Protein AF-A0A7S0HAT9-F1 (afdb_monomer_lite)

Organism: NCBI:txid3032

Foldseek 3Di:
DDDDDDDDPPADDDDDDDDDDDPDPPCPDPVNVVVVVVVVVVVVLQDWDKDKFKDLDLVPGDDDQQKRADDFQDHRDIKMWMWIRGNQEIEIEIDRGFKIFGPHPPRHQWYHYPNRTDGDDPFFGMKGWDDDPDPPDDGDIDTAGPPDPPPDDDPVSPPDD

Radius of gyration: 23.82 Å; chains: 1; bounding box: 47×29×78 Å

Structure (mmCIF, N/CA/C/O backbone):
data_AF-A0A7S0HAT9-F1
#
_entry.id   AF-A0A7S0HAT9-F1
#
loop_
_atom_site.group_PDB
_atom_site.id
_atom_site.type_symbol
_atom_site.label_atom_id
_atom_site.label_alt_id
_atom_site.label_comp_id
_atom_site.label_asym_id
_atom_site.label_entity_id
_atom_site.label_seq_id
_atom_site.pdbx_PDB_ins_code
_atom_site.Cartn_x
_atom_site.Cartn_y
_atom_site.Cartn_z
_atom_site.occupancy
_atom_site.B_iso_or_equiv
_atom_site.auth_seq_id
_atom_site.auth_comp_id
_atom_site.auth_asym_id
_atom_site.auth_atom_id
_atom_site.pdbx_PDB_model_num
ATOM 1 N N . SER A 1 1 ? -23.797 7.104 16.591 1.00 44.69 1 SER A N 1
ATOM 2 C CA . SER A 1 1 ? -24.256 6.544 17.879 1.00 44.69 1 SER A CA 1
ATOM 3 C C . SER A 1 1 ? -23.573 7.290 19.005 1.00 44.69 1 SER A C 1
ATOM 5 O O . SER A 1 1 ? -22.348 7.263 19.057 1.00 44.69 1 SER A O 1
ATOM 7 N N . PHE A 1 2 ? -24.338 7.996 19.837 1.00 40.94 2 PHE A N 1
ATOM 8 C CA . PHE A 1 2 ? -23.827 8.742 20.989 1.00 40.94 2 PHE A CA 1
ATOM 9 C C . PHE A 1 2 ? -23.585 7.786 22.164 1.00 40.94 2 PHE A C 1
ATOM 11 O O . PHE A 1 2 ? -24.411 6.909 22.416 1.00 40.94 2 PHE A O 1
ATOM 18 N N . CYS A 1 3 ? -22.453 7.924 22.859 1.00 50.03 3 CYS A N 1
ATOM 19 C CA . CYS A 1 3 ? -22.209 7.208 24.110 1.00 50.03 3 CYS A CA 1
ATOM 20 C C . CYS A 1 3 ? -23.101 7.819 25.194 1.00 50.03 3 CYS A C 1
ATOM 22 O O . CYS A 1 3 ? -23.032 9.022 25.435 1.00 50.03 3 CYS A O 1
ATOM 24 N N . LYS A 1 4 ? -23.948 7.004 25.827 1.00 52.31 4 LYS A N 1
ATOM 25 C CA . LYS A 1 4 ? -24.802 7.428 26.938 1.00 52.31 4 LYS A CA 1
ATOM 26 C C . LYS A 1 4 ? -24.396 6.641 28.177 1.00 52.31 4 LYS A C 1
ATOM 28 O O . LYS A 1 4 ? -24.286 5.420 28.107 1.00 52.31 4 LYS A O 1
ATOM 33 N N . LEU A 1 5 ? -24.159 7.346 29.280 1.00 56.09 5 LEU A N 1
ATOM 34 C CA . LEU A 1 5 ? -23.902 6.724 30.574 1.00 56.09 5 LEU A CA 1
ATOM 35 C C . LEU A 1 5 ? -25.165 5.956 30.996 1.00 56.09 5 LEU A C 1
ATOM 37 O O . LEU A 1 5 ? -26.254 6.537 31.019 1.00 56.09 5 LEU A O 1
ATOM 41 N N . ARG A 1 6 ? -25.031 4.659 31.282 1.00 60.47 6 ARG A N 1
ATOM 42 C CA . ARG A 1 6 ? -26.112 3.815 31.800 1.00 60.47 6 ARG A CA 1
ATOM 43 C C . ARG A 1 6 ? -25.584 3.024 32.989 1.00 60.47 6 ARG A C 1
ATOM 45 O O . ARG A 1 6 ? -24.578 2.336 32.865 1.00 60.47 6 ARG A O 1
ATOM 52 N N . GLU A 1 7 ? -26.269 3.146 34.114 1.00 64.94 7 GLU A N 1
ATOM 53 C CA . GLU A 1 7 ? -26.046 2.329 35.304 1.00 64.94 7 GLU A CA 1
ATOM 54 C C . GLU A 1 7 ? -26.519 0.890 35.046 1.00 64.94 7 GLU A C 1
ATOM 56 O O . GLU A 1 7 ? -27.537 0.693 34.376 1.00 64.94 7 GLU A O 1
ATOM 61 N N . ILE A 1 8 ? -25.778 -0.110 35.533 1.00 65.69 8 ILE A N 1
ATOM 62 C CA . ILE A 1 8 ? -26.144 -1.527 35.384 1.00 65.69 8 ILE A CA 1
ATOM 63 C C . ILE A 1 8 ? -27.009 -1.920 36.592 1.00 65.69 8 ILE A C 1
ATOM 65 O O . ILE A 1 8 ? -26.487 -1.977 37.708 1.00 65.69 8 ILE A O 1
ATOM 69 N N . PRO A 1 9 ? -28.317 -2.190 36.412 1.00 66.31 9 PRO A N 1
ATOM 70 C CA . PRO A 1 9 ? -29.210 -2.471 37.530 1.00 66.31 9 PRO A CA 1
ATOM 71 C C . PRO A 1 9 ? -28.789 -3.736 38.282 1.00 66.31 9 PRO A C 1
ATOM 73 O O . PRO A 1 9 ? -28.492 -4.760 37.669 1.00 66.31 9 PRO A O 1
ATOM 76 N N . GLY A 1 10 ? -28.806 -3.682 39.615 1.00 68.06 10 GLY A N 1
ATOM 77 C CA . GLY A 1 10 ? -28.531 -4.841 40.468 1.00 68.06 10 GLY A CA 1
ATOM 78 C C . GLY A 1 10 ? -27.051 -5.185 40.643 1.00 68.06 10 GLY A C 1
ATOM 79 O O . GLY A 1 10 ? -26.756 -6.180 41.300 1.00 68.06 10 GLY A O 1
ATOM 80 N N . LYS A 1 11 ? -26.126 -4.374 40.107 1.00 59.47 11 LYS A N 1
ATOM 81 C CA . LYS A 1 11 ? -24.693 -4.507 40.388 1.00 59.47 11 LYS A CA 1
ATOM 82 C C . LYS A 1 11 ? -24.230 -3.444 41.384 1.00 59.47 11 LYS A C 1
ATOM 84 O O . LYS A 1 11 ? -24.482 -2.261 41.157 1.00 59.47 11 LYS A O 1
ATOM 89 N N . PRO A 1 12 ? -23.563 -3.831 42.484 1.00 58.69 12 PRO A N 1
ATOM 90 C CA . PRO A 1 12 ? -23.044 -2.865 43.437 1.00 58.69 12 PRO A CA 1
ATOM 91 C C . PRO A 1 12 ? -21.913 -2.033 42.807 1.00 58.69 12 PRO A C 1
ATOM 93 O O . PRO A 1 12 ? -21.023 -2.550 42.130 1.00 58.69 12 PRO A O 1
ATOM 96 N N . HIS A 1 13 ? -21.955 -0.718 43.018 1.00 51.72 13 HIS A N 1
ATOM 97 C CA . HIS A 1 13 ? -20.915 0.211 42.585 1.00 51.72 13 HIS A CA 1
ATOM 98 C C . HIS A 1 13 ? -19.718 0.139 43.527 1.00 51.72 13 HIS A C 1
ATOM 100 O O . HIS A 1 13 ? -19.788 0.713 44.610 1.00 51.72 13 HIS A O 1
ATOM 106 N N . TRP A 1 14 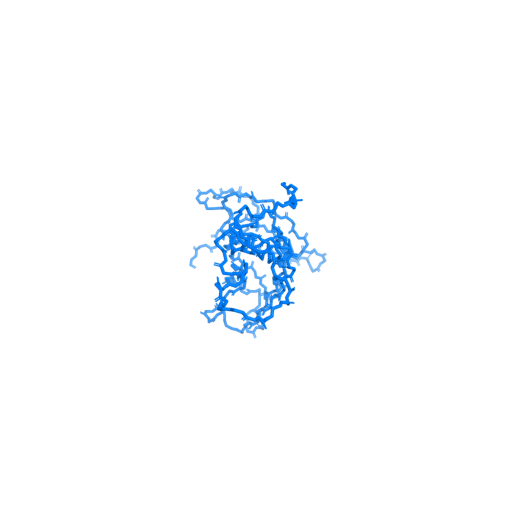? -18.607 -0.477 43.128 1.00 52.91 14 TRP A N 1
ATOM 107 C CA . TRP A 1 14 ? -17.370 -0.350 43.899 1.00 52.91 14 TRP A CA 1
ATOM 108 C C . TRP A 1 14 ? -16.238 0.179 43.037 1.00 52.91 14 TRP A C 1
ATOM 110 O O . TRP A 1 14 ? -15.709 -0.519 42.173 1.00 52.91 14 TRP A O 1
ATOM 120 N N . TRP A 1 15 ? -15.807 1.396 43.352 1.00 42.00 15 TRP A N 1
ATOM 121 C CA . TRP A 1 15 ? -14.384 1.674 43.405 1.00 42.00 15 TRP A CA 1
ATOM 122 C C . TRP A 1 15 ? -14.033 1.702 44.902 1.00 42.00 15 TRP A C 1
ATOM 124 O O . TRP A 1 15 ? -14.634 2.465 45.650 1.00 42.00 15 TRP A O 1
ATOM 134 N N . TRP A 1 16 ? -13.143 0.791 45.318 1.00 44.31 16 TRP A N 1
ATOM 135 C CA . TRP A 1 16 ? -12.475 0.706 46.630 1.00 44.31 16 TRP A CA 1
ATOM 136 C C . TRP A 1 16 ? -13.344 0.602 47.914 1.00 44.31 16 TRP A C 1
ATOM 138 O O . TRP A 1 16 ? -13.403 1.532 48.699 1.00 44.31 16 TRP A O 1
ATOM 148 N N . ASP A 1 17 ? -13.884 -0.569 48.272 1.00 39.66 17 ASP A N 1
ATOM 149 C CA . ASP A 1 17 ? -13.949 -0.909 49.712 1.00 39.66 17 ASP A CA 1
ATOM 150 C C . ASP A 1 17 ? -13.851 -2.423 49.939 1.00 39.66 17 ASP A C 1
ATOM 152 O O . ASP A 1 17 ? -14.636 -3.216 49.421 1.00 39.66 17 ASP A O 1
ATOM 156 N N . THR A 1 18 ? -12.822 -2.842 50.672 1.00 49.31 18 THR A N 1
ATOM 157 C CA . THR A 1 18 ? -12.433 -4.241 50.871 1.00 49.31 18 THR A CA 1
ATOM 158 C C . THR A 1 18 ? -12.799 -4.699 52.277 1.00 49.31 18 THR A C 1
ATOM 160 O O . THR A 1 18 ? -11.999 -4.532 53.200 1.00 49.31 18 THR A O 1
ATOM 163 N N . LYS A 1 19 ? -13.969 -5.336 52.444 1.00 46.94 19 LYS A N 1
ATOM 164 C CA . LYS A 1 19 ? -14.287 -6.139 53.648 1.00 46.94 19 LYS A CA 1
ATOM 165 C C . LYS A 1 19 ? -15.105 -7.425 53.429 1.00 46.94 19 LYS A C 1
ATOM 167 O O . LYS A 1 19 ? -15.294 -8.158 54.395 1.00 46.94 19 LYS A O 1
ATOM 172 N N . SER A 1 20 ? -15.554 -7.766 52.217 1.00 54.06 20 SER A N 1
ATOM 173 C CA . SER A 1 20 ? -16.256 -9.043 51.958 1.00 54.06 20 SER A CA 1
ATOM 174 C C . SER A 1 20 ? -15.926 -9.645 50.582 1.00 54.06 20 SER A C 1
ATOM 176 O O . SER A 1 20 ? -15.255 -8.996 49.780 1.00 54.06 20 SER A O 1
ATOM 178 N N . GLN A 1 21 ? -16.310 -10.916 50.367 1.00 45.81 21 GLN A N 1
ATOM 179 C CA . GLN A 1 21 ? -15.978 -11.718 49.177 1.00 45.81 21 GLN A CA 1
ATOM 180 C C . GLN A 1 21 ? -16.377 -10.993 47.885 1.00 45.81 21 GLN A C 1
ATOM 182 O O . GLN A 1 21 ? -17.553 -10.762 47.627 1.00 45.81 21 GLN A O 1
ATOM 187 N N . MET A 1 22 ? -15.359 -10.645 47.093 1.00 49.91 22 MET A N 1
ATOM 188 C CA . MET A 1 22 ? -15.484 -9.938 45.823 1.00 49.91 22 MET A CA 1
ATOM 189 C C . MET A 1 22 ? -16.111 -10.839 44.756 1.00 49.91 22 MET A C 1
ATOM 191 O O . MET A 1 22 ? -15.525 -11.847 44.365 1.00 49.91 22 MET A O 1
ATOM 195 N N . ASP A 1 23 ? -17.258 -10.429 44.232 1.00 48.34 23 ASP A N 1
ATOM 196 C CA . ASP A 1 23 ? -17.991 -11.041 43.122 1.00 48.34 23 ASP A CA 1
ATOM 197 C C . ASP A 1 23 ? -17.479 -10.576 41.747 1.00 48.34 23 ASP A C 1
ATOM 199 O O . ASP A 1 23 ? -18.263 -10.419 40.819 1.00 48.34 23 ASP A O 1
ATOM 203 N N . GLY A 1 24 ? -16.162 -10.367 41.608 1.00 50.25 24 GLY A N 1
ATOM 204 C CA . GLY A 1 24 ? -15.530 -10.018 40.332 1.00 50.25 24 GLY A CA 1
ATOM 205 C C . GLY A 1 24 ? -16.069 -8.703 39.766 1.00 50.25 24 GLY A C 1
ATOM 206 O O . GLY A 1 24 ? -17.037 -8.685 39.012 1.00 50.25 24 GLY A O 1
ATOM 207 N N . GLY A 1 25 ? -15.435 -7.587 40.140 1.00 52.94 25 GLY A N 1
ATOM 208 C CA . GLY A 1 25 ? -15.894 -6.237 39.806 1.00 52.94 25 GLY A CA 1
ATOM 209 C C . GLY A 1 25 ? -16.297 -6.035 38.338 1.00 52.94 25 GLY A C 1
ATOM 210 O O . GLY A 1 25 ? -15.865 -6.754 37.444 1.00 52.94 25 GLY A O 1
ATOM 211 N N . VAL A 1 26 ? -17.092 -4.987 38.105 1.00 56.50 26 VAL A N 1
ATOM 212 C CA . VAL A 1 26 ? -17.779 -4.570 36.857 1.00 56.50 26 VAL A CA 1
ATOM 213 C C . VAL A 1 26 ? -17.005 -4.765 35.532 1.00 56.50 26 VAL A C 1
ATOM 215 O O . VAL A 1 26 ? -17.619 -4.847 34.473 1.00 56.50 26 VAL A O 1
ATOM 218 N N . LEU A 1 27 ? -15.678 -4.894 35.550 1.00 53.00 27 LEU A N 1
ATOM 219 C CA . LEU A 1 27 ? -14.868 -5.273 34.388 1.00 53.00 27 LEU A CA 1
ATOM 220 C C . LEU A 1 27 ? -15.137 -6.693 33.854 1.00 53.00 27 LEU A C 1
ATOM 222 O O . LEU A 1 27 ? -14.960 -6.903 32.655 1.00 53.00 27 LEU A O 1
ATOM 226 N N . ASP A 1 28 ? -15.587 -7.641 34.684 1.00 57.16 28 ASP A N 1
ATOM 227 C CA . ASP A 1 28 ? -15.940 -9.002 34.236 1.00 57.16 28 ASP A CA 1
ATOM 228 C C . ASP A 1 28 ? -17.427 -9.151 33.843 1.00 57.16 28 ASP A C 1
ATOM 230 O O . ASP A 1 28 ? -17.933 -10.244 33.573 1.00 57.16 28 ASP A O 1
ATOM 234 N N . ASP A 1 29 ? -18.149 -8.031 33.767 1.00 70.44 29 ASP A N 1
ATOM 235 C CA . ASP A 1 29 ? -19.514 -7.988 33.261 1.00 70.44 29 ASP A CA 1
ATOM 236 C C . ASP A 1 29 ? -19.566 -8.107 31.726 1.00 70.44 29 ASP A C 1
ATOM 238 O O . ASP A 1 29 ? -18.748 -7.536 31.000 1.00 70.44 29 ASP A O 1
ATOM 242 N N . ALA A 1 30 ? -20.553 -8.845 31.212 1.00 75.06 30 ALA A N 1
ATOM 243 C CA . ALA A 1 30 ? -20.720 -9.047 29.775 1.00 75.06 30 ALA A CA 1
ATOM 244 C C . ALA A 1 30 ? -21.000 -7.737 29.019 1.00 75.06 30 ALA A C 1
ATOM 246 O O . ALA A 1 30 ? -20.409 -7.527 27.958 1.00 75.06 30 ALA A O 1
ATOM 247 N N . GLU A 1 31 ? -21.816 -6.836 29.575 1.00 72.88 31 GLU A N 1
ATOM 248 C CA . GLU A 1 31 ? -22.125 -5.548 28.950 1.00 72.88 31 GLU A CA 1
ATOM 249 C C . GLU A 1 31 ? -20.882 -4.658 28.888 1.00 72.88 31 GLU A C 1
ATOM 251 O O . GLU A 1 31 ? -20.606 -4.049 27.853 1.00 72.88 31 GLU A O 1
ATOM 256 N N . MET A 1 32 ? -20.078 -4.628 29.957 1.00 71.31 32 MET A N 1
ATOM 257 C CA . MET A 1 32 ? -18.822 -3.873 29.966 1.00 71.31 32 MET A CA 1
ATOM 258 C C . MET A 1 32 ? -17.787 -4.455 29.011 1.00 71.31 32 MET A C 1
ATOM 260 O O . MET A 1 32 ? -17.135 -3.689 28.301 1.00 71.31 32 MET A O 1
ATOM 264 N N . ARG A 1 33 ? -17.646 -5.783 28.921 1.00 75.56 33 ARG A N 1
ATOM 265 C CA . ARG A 1 33 ? -16.762 -6.405 27.920 1.00 75.56 33 ARG A CA 1
ATOM 266 C C . ARG A 1 33 ? -17.190 -6.051 26.501 1.00 75.56 33 ARG A C 1
ATOM 268 O O . ARG A 1 33 ? -16.333 -5.737 25.676 1.00 75.56 33 ARG A O 1
ATOM 275 N N . ASP A 1 34 ? -18.483 -6.067 26.202 1.00 79.19 34 ASP A N 1
ATOM 276 C CA . ASP A 1 34 ? -18.980 -5.729 24.867 1.00 79.19 34 ASP A CA 1
ATOM 277 C C . ASP A 1 34 ? -18.843 -4.234 24.559 1.00 79.19 34 ASP A C 1
ATOM 279 O O . ASP A 1 34 ? -18.442 -3.861 23.451 1.00 79.19 34 ASP A O 1
ATOM 283 N N . PHE A 1 35 ? -19.043 -3.374 25.559 1.00 77.06 35 PHE A N 1
ATOM 284 C CA . PHE A 1 35 ? -18.731 -1.952 25.471 1.00 77.06 35 PHE A CA 1
ATOM 285 C C . PHE A 1 35 ? -17.240 -1.712 25.198 1.00 77.06 35 PHE A C 1
ATOM 287 O O . PHE A 1 35 ? -16.888 -1.000 24.255 1.00 77.06 35 PHE A O 1
ATOM 294 N N . TRP A 1 36 ? -16.349 -2.348 25.963 1.00 75.31 36 TRP A N 1
ATOM 295 C CA . TRP A 1 36 ? -14.903 -2.239 25.780 1.00 75.31 36 TRP A CA 1
ATOM 296 C C . TRP A 1 36 ? -14.460 -2.749 24.415 1.00 75.31 36 TRP A C 1
ATOM 298 O O . TRP A 1 36 ? -13.653 -2.080 23.771 1.00 75.31 36 TRP A O 1
ATOM 308 N N . LYS A 1 37 ? -15.012 -3.867 23.924 1.00 77.75 37 LYS A N 1
ATOM 309 C CA . LYS A 1 37 ? -14.769 -4.365 22.558 1.00 77.75 37 LYS A CA 1
ATOM 310 C C . LYS A 1 37 ? -15.194 -3.343 21.505 1.00 77.75 37 LYS A C 1
ATOM 312 O O . LYS A 1 37 ? -14.462 -3.116 20.546 1.00 77.75 37 LYS A O 1
ATOM 317 N N . LEU A 1 38 ? -16.352 -2.702 21.672 1.00 78.25 38 LEU A N 1
ATOM 318 C CA . LEU A 1 38 ? -16.836 -1.684 20.737 1.00 78.25 38 LEU A CA 1
ATOM 319 C C . LEU A 1 38 ? -15.941 -0.436 20.742 1.00 78.25 38 LEU A C 1
ATOM 321 O O . LEU A 1 38 ? -15.609 0.092 19.679 1.00 78.25 38 LEU A O 1
ATOM 325 N N . CYS A 1 39 ? -15.523 0.017 21.923 1.00 76.25 39 CYS A N 1
ATOM 326 C CA . CYS A 1 39 ? -14.645 1.173 22.087 1.00 76.25 39 CYS A CA 1
ATOM 327 C C . CYS A 1 39 ? -13.225 0.900 21.576 1.00 76.25 39 CYS A C 1
ATOM 329 O O . CYS A 1 39 ? -12.694 1.712 20.824 1.00 76.25 39 CYS A O 1
ATOM 331 N N . THR A 1 40 ? -12.631 -0.255 21.892 1.00 72.81 40 THR A N 1
ATOM 332 C CA . THR A 1 40 ? -11.308 -0.641 21.366 1.00 72.81 40 THR A CA 1
ATOM 333 C C . THR A 1 40 ? -11.331 -0.874 19.864 1.00 72.81 40 THR A C 1
ATOM 335 O O . THR A 1 40 ? -10.380 -0.491 19.190 1.00 72.81 40 THR A O 1
ATOM 338 N N . LYS A 1 41 ? -12.413 -1.433 19.310 1.00 68.94 41 LYS A N 1
ATOM 339 C CA . LYS A 1 41 ? -12.583 -1.534 17.857 1.00 68.94 41 LYS A CA 1
ATOM 340 C C . LYS A 1 41 ? -12.597 -0.151 17.206 1.00 68.94 41 LYS A C 1
ATOM 342 O O . LYS A 1 41 ? -11.822 0.081 16.293 1.00 68.94 41 LYS A O 1
ATOM 347 N N . LYS A 1 42 ? -13.389 0.791 17.731 1.00 65.94 42 LYS A N 1
ATOM 348 C CA . LYS A 1 42 ? -13.421 2.177 17.230 1.00 65.94 42 LYS A CA 1
ATOM 349 C C . LYS A 1 42 ? -12.086 2.905 17.381 1.00 65.94 42 LYS A C 1
ATOM 351 O O . LYS A 1 42 ? -11.711 3.659 16.493 1.00 65.94 42 LYS A O 1
ATOM 356 N N . ALA A 1 43 ? -11.385 2.696 1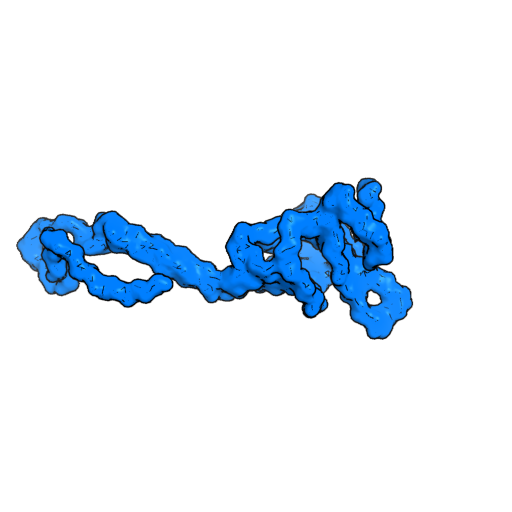8.494 1.00 63.62 43 ALA A N 1
ATOM 357 C CA . ALA A 1 43 ? -10.073 3.289 18.722 1.00 63.62 43 ALA A CA 1
ATOM 358 C C . ALA A 1 43 ? -9.047 2.760 17.709 1.00 63.62 43 ALA A C 1
ATOM 360 O O . ALA A 1 43 ? -8.382 3.559 17.063 1.00 63.62 43 ALA A O 1
ATOM 361 N N . LYS A 1 44 ? -9.002 1.438 17.492 1.00 64.19 44 LYS A N 1
ATOM 362 C CA . LYS A 1 44 ? -8.152 0.802 16.470 1.00 64.19 44 LYS A CA 1
ATOM 363 C C . LYS A 1 44 ? -8.526 1.207 15.049 1.00 64.19 44 LYS A C 1
ATOM 365 O O . LYS A 1 44 ? -7.652 1.339 14.202 1.00 64.19 44 LYS A O 1
ATOM 370 N N . ASP A 1 45 ? -9.815 1.394 14.779 1.00 62.59 45 ASP A N 1
ATOM 371 C CA . ASP A 1 45 ? -10.279 1.867 13.477 1.00 62.59 45 ASP A CA 1
ATOM 372 C C . ASP A 1 45 ? -9.824 3.312 13.221 1.00 62.59 45 ASP A C 1
ATOM 374 O O . ASP A 1 45 ? -9.572 3.653 12.074 1.00 62.59 45 ASP A O 1
ATOM 378 N N . ASN A 1 46 ? -9.659 4.136 14.261 1.00 62.62 46 ASN A N 1
ATOM 379 C CA . ASN A 1 46 ? -9.195 5.524 14.154 1.00 62.62 46 ASN A CA 1
ATOM 380 C C . ASN A 1 46 ? -7.673 5.698 14.282 1.00 62.62 46 ASN A C 1
ATOM 382 O O . ASN A 1 46 ? -7.178 6.806 14.084 1.00 62.62 46 ASN A O 1
ATOM 386 N N . GLU A 1 47 ? -6.932 4.647 14.629 1.00 74.00 47 GLU A N 1
ATOM 387 C CA . GLU A 1 47 ? -5.488 4.725 14.823 1.00 74.00 47 GLU A CA 1
ATOM 388 C C . GLU A 1 47 ? -4.762 4.683 13.476 1.00 74.00 47 GLU A C 1
ATOM 390 O O . GLU A 1 47 ? -4.841 3.704 12.726 1.00 74.00 47 GLU A O 1
ATOM 395 N N . THR A 1 48 ? -4.038 5.760 13.168 1.00 83.94 48 THR A N 1
ATOM 396 C CA . THR A 1 48 ? -3.186 5.815 11.983 1.00 83.94 48 THR A CA 1
ATOM 397 C C . THR A 1 48 ? -2.057 4.804 12.126 1.00 83.94 48 THR A C 1
ATOM 399 O O . THR A 1 48 ? -1.225 4.910 13.023 1.00 83.94 48 THR A O 1
ATOM 402 N N . SER A 1 49 ? -2.023 3.818 11.235 1.00 87.75 49 SER A N 1
ATOM 403 C CA . SER A 1 49 ? -1.002 2.772 11.233 1.00 87.75 49 SER A CA 1
ATOM 404 C C . SER A 1 49 ? -0.185 2.846 9.953 1.00 87.75 49 SER A C 1
ATOM 406 O O . SER A 1 49 ? -0.719 2.605 8.871 1.00 87.75 49 SER A O 1
ATOM 408 N N . THR A 1 50 ? 1.112 3.117 10.075 1.00 92.56 50 THR A N 1
ATOM 409 C CA . THR A 1 50 ? 2.048 3.123 8.945 1.00 92.56 50 THR A CA 1
ATOM 410 C C . THR A 1 50 ? 2.968 1.916 9.021 1.00 92.56 50 THR A C 1
ATOM 412 O O . THR A 1 50 ? 3.546 1.625 10.068 1.00 92.56 50 THR A O 1
ATOM 415 N N . LYS A 1 51 ? 3.106 1.198 7.907 1.00 93.56 51 LYS A N 1
ATOM 416 C CA . LYS A 1 51 ? 4.074 0.110 7.759 1.00 93.56 51 LYS A CA 1
ATOM 417 C C . LYS A 1 51 ? 4.778 0.215 6.418 1.00 93.56 51 LYS A C 1
ATOM 419 O O . LYS A 1 51 ? 4.149 0.521 5.409 1.00 93.56 51 LYS A O 1
ATOM 424 N N . THR A 1 52 ? 6.061 -0.117 6.419 1.00 94.25 52 THR A N 1
ATOM 425 C CA . THR A 1 52 ? 6.900 -0.156 5.222 1.00 94.25 52 THR A CA 1
ATOM 426 C C . THR A 1 52 ? 7.440 -1.561 5.029 1.00 94.25 52 THR A C 1
ATOM 428 O O . THR A 1 52 ? 7.843 -2.221 5.986 1.00 94.25 52 THR A O 1
ATOM 431 N N . MET A 1 53 ? 7.452 -2.006 3.781 1.00 94.25 53 MET A N 1
ATOM 432 C CA . MET A 1 53 ? 8.089 -3.233 3.338 1.00 94.25 53 MET A CA 1
ATOM 433 C C . MET A 1 53 ? 9.103 -2.884 2.254 1.00 94.25 53 MET A C 1
ATOM 435 O O . MET A 1 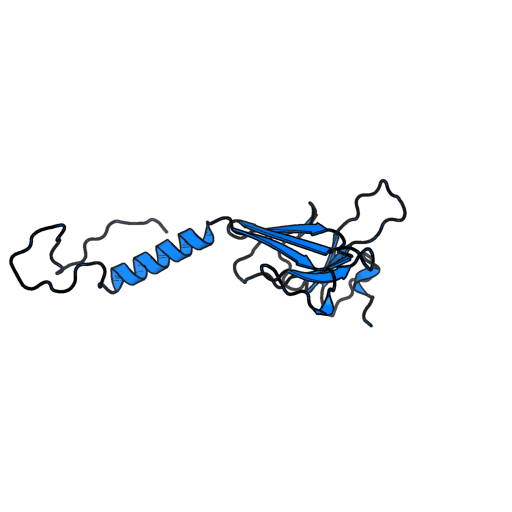53 ? 8.773 -2.143 1.331 1.00 94.25 53 MET A O 1
ATOM 439 N N . THR A 1 54 ? 10.308 -3.441 2.355 1.00 94.44 54 THR A N 1
ATOM 440 C CA . THR A 1 54 ? 11.374 -3.291 1.359 1.00 94.44 54 THR A CA 1
ATOM 441 C C . THR A 1 54 ? 11.888 -4.670 0.977 1.00 94.44 54 THR A C 1
ATOM 443 O O . THR A 1 54 ? 12.192 -5.476 1.853 1.00 94.44 54 THR A O 1
ATOM 446 N N . CYS A 1 55 ? 11.999 -4.929 -0.320 1.00 91.38 55 CYS A N 1
ATOM 447 C CA . CYS A 1 55 ? 12.404 -6.211 -0.882 1.00 91.38 55 CYS A CA 1
ATOM 448 C C . CYS A 1 55 ? 13.378 -6.000 -2.041 1.00 91.38 55 CYS A C 1
ATOM 450 O O . CYS A 1 55 ? 13.272 -5.020 -2.773 1.00 91.38 55 CYS A O 1
ATOM 452 N N . TYR A 1 56 ? 14.299 -6.940 -2.234 1.00 89.88 56 TYR A N 1
ATOM 453 C CA . TYR A 1 56 ? 15.198 -6.970 -3.398 1.00 89.88 56 TYR A CA 1
ATOM 454 C C . TYR A 1 56 ? 14.752 -7.995 -4.447 1.00 89.88 56 TYR A C 1
ATOM 456 O O . TYR A 1 56 ? 15.071 -7.850 -5.622 1.00 89.88 56 TYR A O 1
ATOM 464 N N . ASP A 1 57 ? 13.977 -8.993 -4.022 1.00 88.56 57 ASP A N 1
ATOM 465 C CA . ASP A 1 57 ? 13.378 -10.018 -4.868 1.00 88.56 57 ASP A CA 1
ATOM 466 C C . ASP A 1 57 ? 11.867 -10.068 -4.609 1.00 88.56 57 ASP A C 1
ATOM 468 O O . ASP A 1 57 ? 11.424 -10.347 -3.491 1.00 88.56 57 ASP A O 1
ATOM 472 N N . LEU A 1 58 ? 11.077 -9.781 -5.646 1.00 88.12 58 LEU A N 1
ATOM 473 C CA . LEU A 1 58 ? 9.617 -9.749 -5.567 1.00 88.12 58 LEU A CA 1
ATOM 474 C C . LEU A 1 58 ? 8.990 -11.125 -5.344 1.00 88.12 58 LEU A C 1
ATOM 476 O O . LEU A 1 58 ? 7.915 -11.190 -4.758 1.00 88.12 58 LEU A O 1
ATOM 480 N N . SER A 1 59 ? 9.665 -12.213 -5.727 1.00 85.12 59 SER A N 1
ATOM 481 C CA . SER A 1 59 ? 9.163 -13.577 -5.508 1.00 85.12 59 SER A CA 1
ATOM 482 C C . SER A 1 59 ? 9.101 -13.950 -4.022 1.00 85.12 59 SER A C 1
ATOM 484 O O . SER A 1 59 ? 8.261 -14.741 -3.601 1.00 85.12 59 SER A O 1
ATOM 486 N N . THR A 1 60 ? 9.966 -13.331 -3.217 1.00 85.12 60 THR A N 1
ATOM 487 C CA . THR A 1 60 ? 10.025 -13.502 -1.756 1.00 85.12 60 THR A CA 1
ATOM 488 C C . THR A 1 60 ? 9.319 -12.384 -0.993 1.00 85.12 60 THR A C 1
ATOM 490 O O . THR A 1 60 ? 9.228 -12.423 0.236 1.00 85.12 60 THR A O 1
ATOM 493 N N . CYS A 1 61 ? 8.837 -11.364 -1.703 1.00 86.06 61 CYS A N 1
ATOM 494 C CA . CYS A 1 61 ? 8.259 -10.191 -1.082 1.00 86.06 61 CYS A CA 1
ATOM 495 C C . CYS A 1 61 ? 6.843 -10.501 -0.589 1.00 86.06 61 CYS A C 1
ATOM 497 O O . CYS A 1 61 ? 6.013 -11.045 -1.314 1.00 86.06 61 CYS A O 1
ATOM 499 N N . GLY A 1 62 ? 6.578 -10.174 0.674 1.00 88.00 62 GLY A N 1
ATOM 500 C CA . GLY A 1 62 ? 5.268 -10.374 1.279 1.00 88.00 62 GLY A CA 1
ATOM 501 C C . GLY A 1 62 ? 4.272 -9.288 0.875 1.00 88.00 62 GLY A C 1
ATOM 502 O O . GLY A 1 62 ? 4.224 -8.811 -0.256 1.00 88.00 62 GLY A O 1
ATOM 503 N N . SER A 1 63 ? 3.470 -8.865 1.847 1.00 90.06 63 SER A N 1
ATOM 504 C CA . SER A 1 63 ? 2.540 -7.752 1.673 1.00 90.06 63 SER A CA 1
ATOM 505 C C . SER A 1 63 ? 2.446 -6.890 2.899 1.00 90.06 63 SER A C 1
ATOM 507 O O . SER A 1 63 ? 2.601 -7.368 4.025 1.00 90.06 63 SER A O 1
ATOM 509 N N . VAL A 1 64 ? 2.072 -5.639 2.673 1.00 89.81 64 VAL A N 1
ATOM 510 C CA . VAL A 1 64 ? 1.774 -4.691 3.735 1.00 89.81 64 VAL A CA 1
ATOM 511 C C . VAL A 1 64 ? 0.365 -4.141 3.539 1.00 89.81 64 VAL A C 1
ATOM 513 O O . VAL A 1 64 ? 0.055 -3.550 2.515 1.00 89.81 64 VAL A O 1
ATOM 516 N N . PHE A 1 65 ? -0.524 -4.389 4.508 1.00 88.00 65 PHE A N 1
ATOM 517 C CA . PHE A 1 65 ? -1.939 -3.979 4.451 1.00 88.00 65 PHE A CA 1
ATOM 518 C C . PHE A 1 65 ? -2.669 -4.366 3.145 1.00 88.00 65 PHE A C 1
ATOM 520 O O . PHE A 1 65 ? -3.530 -3.627 2.671 1.00 88.00 65 PHE A O 1
ATOM 527 N N . GLY A 1 66 ? -2.331 -5.532 2.583 1.00 86.81 66 GLY A N 1
ATOM 528 C CA . GLY A 1 66 ? -2.909 -6.029 1.333 1.00 86.81 66 GLY A CA 1
ATOM 529 C C . GLY A 1 66 ? -2.282 -5.446 0.068 1.00 86.81 66 GLY A C 1
ATOM 530 O O . GLY A 1 66 ? -2.721 -5.778 -1.022 1.00 86.81 66 GLY A O 1
ATOM 531 N N . ALA A 1 67 ? -1.259 -4.594 0.175 1.00 90.44 67 ALA A N 1
ATOM 532 C CA . ALA A 1 67 ? -0.473 -4.146 -0.967 1.00 90.44 67 ALA A CA 1
ATOM 533 C C . ALA A 1 67 ? 0.668 -5.140 -1.248 1.00 90.44 67 ALA A C 1
ATOM 535 O O . ALA A 1 67 ? 1.542 -5.355 -0.400 1.00 90.44 67 ALA A O 1
ATOM 536 N N . HIS A 1 68 ? 0.643 -5.726 -2.443 1.00 92.06 68 HIS A N 1
ATOM 537 C CA . HIS A 1 68 ? 1.563 -6.740 -2.949 1.00 92.06 68 HIS A CA 1
ATOM 538 C C . HIS A 1 68 ? 2.290 -6.202 -4.192 1.00 92.06 68 HIS A C 1
ATOM 540 O O . HIS A 1 68 ? 1.647 -5.976 -5.223 1.00 92.06 68 HIS A O 1
ATOM 546 N N . PRO A 1 69 ? 3.612 -5.977 -4.143 1.00 91.94 69 PRO A N 1
ATOM 547 C CA . PRO A 1 69 ? 4.371 -5.602 -5.329 1.00 91.94 69 PRO A CA 1
ATOM 548 C C . PRO A 1 69 ? 4.460 -6.798 -6.283 1.00 91.94 69 PRO A C 1
ATOM 550 O O . PRO A 1 69 ? 4.852 -7.889 -5.884 1.00 91.94 69 PRO A O 1
ATOM 553 N N . VAL A 1 70 ? 4.088 -6.590 -7.545 1.00 90.25 70 VAL A N 1
ATOM 554 C CA . VAL A 1 70 ? 4.033 -7.655 -8.561 1.00 90.25 70 VAL A CA 1
ATOM 555 C C . VAL A 1 70 ? 5.159 -7.513 -9.578 1.00 90.25 70 VAL A C 1
ATOM 557 O O . VAL A 1 70 ? 5.705 -8.508 -10.038 1.00 90.25 70 VAL A O 1
ATOM 560 N N . GLN A 1 71 ? 5.527 -6.280 -9.924 1.00 89.12 71 GLN A N 1
ATOM 561 C CA . GLN A 1 71 ? 6.579 -6.017 -10.902 1.00 89.12 71 GLN A CA 1
ATOM 562 C C . GLN A 1 71 ? 7.384 -4.783 -10.506 1.00 89.12 71 GLN A C 1
ATOM 564 O O . GLN A 1 71 ? 6.810 -3.745 -10.161 1.00 89.12 71 GLN A O 1
ATOM 569 N N . ALA A 1 72 ? 8.709 -4.896 -10.588 1.00 89.62 72 ALA A N 1
ATOM 570 C CA . ALA A 1 72 ? 9.631 -3.798 -10.340 1.00 89.62 72 ALA A CA 1
ATOM 571 C C . ALA A 1 72 ? 9.787 -2.938 -11.598 1.00 89.62 72 ALA A C 1
ATOM 573 O O . ALA A 1 72 ? 9.672 -3.433 -12.719 1.00 89.62 72 ALA A O 1
ATOM 574 N N . GLN A 1 73 ? 10.071 -1.651 -11.416 1.00 87.19 73 GLN A N 1
ATOM 575 C CA . GLN A 1 73 ? 10.358 -0.747 -12.530 1.00 87.19 73 GLN A CA 1
ATOM 576 C C . GLN A 1 73 ? 11.772 -0.975 -13.088 1.00 87.19 73 GLN A C 1
ATOM 578 O O . GLN A 1 73 ? 11.977 -0.945 -14.297 1.00 87.19 73 GLN A O 1
ATOM 583 N N . THR A 1 74 ? 12.735 -1.242 -12.205 1.00 86.50 74 THR A N 1
ATOM 584 C CA . THR A 1 74 ? 14.140 -1.514 -12.516 1.00 86.50 74 THR A CA 1
ATOM 585 C C . THR A 1 74 ? 14.572 -2.787 -11.797 1.00 86.50 74 THR A C 1
ATOM 587 O O . THR A 1 74 ? 14.498 -2.883 -10.569 1.00 86.50 74 THR A O 1
ATOM 590 N N . ILE A 1 75 ? 15.034 -3.774 -12.563 1.00 85.31 75 ILE A N 1
ATOM 591 C CA . ILE A 1 75 ? 15.500 -5.063 -12.037 1.00 85.31 75 ILE A CA 1
ATOM 592 C C . ILE A 1 75 ? 16.808 -4.864 -11.256 1.00 85.31 75 ILE A C 1
ATOM 594 O O . ILE A 1 75 ? 17.660 -4.068 -11.646 1.00 85.31 75 ILE A O 1
ATOM 598 N N . GLY A 1 76 ? 16.972 -5.594 -10.148 1.00 83.25 76 GLY A N 1
ATOM 599 C CA . GLY A 1 76 ? 18.188 -5.565 -9.325 1.00 83.25 76 GLY A CA 1
ATOM 600 C C . GLY A 1 76 ? 18.281 -4.385 -8.352 1.00 83.25 76 GLY A C 1
ATOM 601 O O . GLY A 1 76 ? 19.279 -4.258 -7.647 1.00 83.25 76 GLY A O 1
ATOM 602 N N . GLN A 1 77 ? 17.254 -3.535 -8.284 1.00 88.38 77 GLN A N 1
ATOM 603 C CA . GLN A 1 77 ? 17.144 -2.470 -7.288 1.00 88.38 77 GLN A CA 1
ATOM 604 C C . GLN A 1 77 ? 16.123 -2.822 -6.206 1.00 88.38 77 GLN A C 1
ATOM 606 O O . GLN A 1 77 ? 15.137 -3.520 -6.455 1.00 88.38 77 GLN A O 1
ATOM 611 N N . ALA A 1 78 ? 16.349 -2.296 -5.001 1.00 90.94 78 ALA A N 1
ATOM 612 C CA . ALA A 1 78 ? 15.387 -2.409 -3.916 1.00 90.94 78 ALA A CA 1
ATOM 613 C C . ALA A 1 78 ? 14.029 -1.845 -4.351 1.00 90.94 78 ALA A C 1
ATOM 615 O O . ALA A 1 78 ? 13.942 -0.809 -5.005 1.00 90.94 78 ALA A O 1
ATOM 616 N N . THR A 1 79 ? 12.971 -2.531 -3.957 1.00 93.19 79 THR A N 1
ATOM 617 C CA . THR A 1 79 ? 11.584 -2.139 -4.168 1.00 93.19 79 THR A CA 1
ATOM 618 C C . THR A 1 79 ? 10.944 -1.938 -2.810 1.00 93.19 79 THR A C 1
ATOM 620 O O . THR A 1 79 ? 11.157 -2.756 -1.915 1.00 93.19 79 THR A O 1
ATOM 623 N N . SER A 1 80 ? 10.167 -0.871 -2.626 1.00 94.44 80 SER A N 1
ATOM 624 C CA . SER A 1 80 ? 9.471 -0.662 -1.358 1.00 94.44 80 SER A CA 1
ATOM 625 C C . SER A 1 80 ? 8.033 -0.198 -1.524 1.00 94.44 80 SER A C 1
ATOM 627 O O . SER A 1 80 ? 7.671 0.495 -2.475 1.00 94.44 80 SER A O 1
ATOM 629 N N . VAL A 1 81 ? 7.211 -0.620 -0.565 1.00 95.19 81 VAL A N 1
ATOM 630 C CA . VAL A 1 81 ? 5.822 -0.204 -0.396 1.00 95.19 81 VAL A CA 1
ATOM 631 C C . VAL A 1 81 ? 5.678 0.309 1.026 1.00 95.19 81 VAL A C 1
ATOM 633 O O . VAL A 1 81 ? 5.919 -0.426 1.985 1.00 95.19 81 VAL A O 1
ATOM 636 N N . THR A 1 82 ? 5.258 1.556 1.173 1.00 95.38 82 THR A N 1
ATOM 637 C CA . THR A 1 82 ? 4.813 2.110 2.451 1.00 95.38 82 THR A CA 1
ATOM 638 C C . THR A 1 82 ? 3.315 2.295 2.393 1.00 95.38 82 THR A C 1
ATOM 640 O O . THR A 1 82 ? 2.814 2.914 1.463 1.00 95.38 82 THR A O 1
ATOM 643 N N . VAL A 1 83 ? 2.597 1.758 3.375 1.00 93.88 83 VAL A N 1
ATOM 644 C CA . VAL A 1 83 ? 1.151 1.927 3.483 1.00 93.88 83 VAL A CA 1
ATOM 645 C C . VAL A 1 83 ? 0.821 2.555 4.822 1.00 93.88 83 VAL A C 1
ATOM 647 O O . VAL A 1 83 ? 1.130 1.997 5.878 1.00 93.88 83 VAL A O 1
ATOM 650 N N . THR A 1 84 ? 0.161 3.702 4.756 1.00 92.69 84 THR A N 1
ATOM 651 C CA . THR A 1 84 ? -0.434 4.405 5.883 1.00 92.69 84 THR A CA 1
ATOM 652 C C . THR A 1 84 ? -1.940 4.197 5.832 1.00 92.69 84 THR A C 1
ATOM 654 O O . THR A 1 84 ? -2.621 4.633 4.904 1.00 92.69 84 THR A O 1
ATOM 657 N N . LYS A 1 85 ? -2.474 3.493 6.828 1.00 88.50 85 LYS A N 1
ATOM 658 C CA . LYS A 1 85 ? -3.912 3.329 7.024 1.00 88.50 85 LYS A CA 1
ATOM 659 C C . LYS A 1 85 ? -4.400 4.413 7.976 1.00 88.50 85 LYS A C 1
ATOM 661 O O . LYS A 1 85 ? -3.981 4.416 9.129 1.00 88.50 85 LYS A O 1
ATOM 666 N N . THR A 1 86 ? -5.327 5.252 7.525 1.00 87.00 86 THR A N 1
ATOM 667 C CA . THR A 1 86 ? -5.948 6.308 8.339 1.00 87.00 86 THR A CA 1
ATOM 668 C C . THR A 1 86 ? -7.458 6.133 8.301 1.00 87.00 86 THR A C 1
ATOM 670 O O . THR A 1 86 ? -8.116 6.472 7.317 1.00 87.00 86 THR A O 1
ATOM 673 N N . GLY A 1 87 ? -8.053 5.568 9.352 1.00 82.69 87 GLY A N 1
ATOM 674 C CA . GLY A 1 87 ? -9.491 5.313 9.337 1.00 82.69 87 GLY A CA 1
ATOM 675 C C . GLY A 1 87 ? -9.881 4.313 8.247 1.00 82.69 87 GLY A C 1
ATOM 676 O O . GLY A 1 87 ? -9.563 3.122 8.290 1.00 82.69 87 GLY A O 1
ATOM 677 N N . SER A 1 88 ? -10.569 4.842 7.234 1.00 80.94 88 SER A N 1
ATOM 678 C CA . SER A 1 88 ? -10.994 4.101 6.045 1.00 80.94 88 SER A CA 1
ATOM 679 C C . SER A 1 88 ? -10.208 4.459 4.780 1.00 80.94 88 SER A C 1
ATOM 681 O O . SER A 1 88 ? -10.550 3.965 3.712 1.00 80.94 88 SER A O 1
ATOM 683 N N . SER A 1 89 ? -9.165 5.284 4.847 1.00 84.94 89 SER A N 1
ATOM 684 C CA . SER A 1 89 ? -8.283 5.523 3.702 1.00 84.94 89 SER A CA 1
ATOM 685 C C . SER A 1 89 ? -6.996 4.708 3.812 1.00 84.94 89 SER A C 1
ATOM 687 O O . SER A 1 89 ? -6.452 4.501 4.899 1.00 84.94 89 SER A O 1
ATOM 689 N N . LEU A 1 90 ? -6.523 4.231 2.663 1.00 88.88 90 LEU A N 1
ATOM 690 C CA . LEU A 1 90 ? -5.180 3.702 2.484 1.00 88.88 90 LEU A CA 1
ATOM 691 C C . LEU A 1 90 ? -4.388 4.672 1.629 1.00 88.88 90 LEU A C 1
ATOM 693 O O . LEU A 1 90 ? -4.784 4.992 0.510 1.00 88.88 90 LEU A O 1
ATOM 69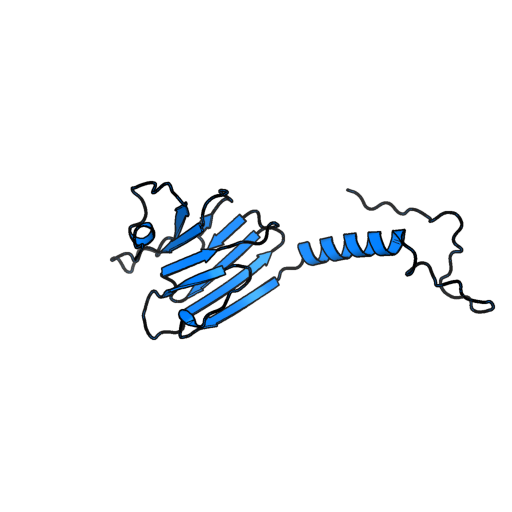7 N N . GLU A 1 91 ? -3.260 5.103 2.157 1.00 92.19 91 GLU A N 1
ATOM 698 C CA . GLU A 1 91 ? -2.275 5.887 1.443 1.00 92.19 91 GLU A CA 1
ATOM 699 C C . GLU A 1 91 ? -1.046 5.021 1.210 1.00 92.19 91 GLU A C 1
ATOM 701 O O . GLU A 1 91 ? -0.457 4.496 2.151 1.00 92.19 91 GLU A O 1
ATOM 706 N N . ILE A 1 92 ? -0.706 4.830 -0.056 1.00 92.88 92 ILE A N 1
ATOM 707 C CA . ILE A 1 92 ? 0.351 3.952 -0.524 1.00 92.88 92 ILE A CA 1
ATOM 708 C C . ILE A 1 92 ? 1.414 4.817 -1.191 1.00 92.88 92 ILE A C 1
ATOM 710 O O . ILE A 1 92 ? 1.129 5.570 -2.122 1.00 92.88 92 ILE A O 1
ATOM 714 N N . THR A 1 93 ? 2.648 4.676 -0.730 1.00 94.06 93 THR A N 1
ATOM 715 C CA . THR A 1 93 ? 3.833 5.257 -1.356 1.00 94.06 93 THR A CA 1
ATOM 716 C C . THR A 1 93 ? 4.712 4.127 -1.856 1.00 94.06 93 THR A C 1
ATOM 718 O O . THR A 1 93 ? 4.994 3.180 -1.115 1.00 94.06 93 THR A O 1
ATOM 721 N N . THR A 1 94 ? 5.147 4.208 -3.105 1.00 93.25 94 THR A N 1
ATOM 722 C CA . THR A 1 94 ? 5.919 3.156 -3.758 1.00 93.25 94 THR A CA 1
ATOM 723 C C . THR A 1 94 ? 7.277 3.653 -4.228 1.00 93.25 94 THR A C 1
ATOM 725 O O . THR A 1 94 ? 7.458 4.805 -4.623 1.00 93.25 94 THR A O 1
ATOM 728 N N . TYR A 1 95 ? 8.244 2.742 -4.237 1.00 92.44 95 TYR A N 1
ATOM 729 C CA . TYR A 1 95 ? 9.553 2.957 -4.831 1.00 92.44 95 TYR A CA 1
ATOM 730 C C . TYR A 1 95 ? 9.921 1.769 -5.707 1.00 92.44 95 TYR A C 1
ATOM 732 O O . TYR A 1 95 ? 9.846 0.626 -5.257 1.00 92.44 95 TYR A O 1
ATOM 740 N N . ASN A 1 96 ? 10.352 2.052 -6.938 1.00 90.75 96 ASN A N 1
ATOM 741 C CA . ASN A 1 96 ? 10.747 1.049 -7.925 1.00 90.75 96 ASN A CA 1
ATOM 742 C C . ASN A 1 96 ? 9.637 0.025 -8.263 1.00 90.75 96 ASN A C 1
ATOM 744 O O . ASN A 1 96 ? 9.931 -1.125 -8.574 1.00 90.75 96 ASN A O 1
ATOM 748 N N . ILE A 1 97 ? 8.359 0.424 -8.229 1.00 90.25 97 ILE A N 1
ATOM 749 C CA . ILE A 1 97 ? 7.215 -0.452 -8.546 1.00 90.25 97 ILE A CA 1
ATOM 750 C C . ILE A 1 97 ? 6.575 -0.036 -9.865 1.00 90.25 97 ILE A C 1
ATOM 752 O O . ILE A 1 97 ? 6.203 1.122 -10.040 1.00 90.25 97 ILE A O 1
ATOM 756 N N .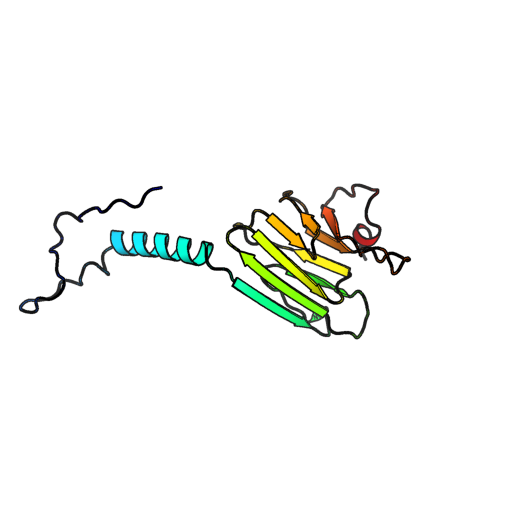 ARG A 1 98 ? 6.403 -1.012 -10.762 1.00 88.62 98 ARG A N 1
ATOM 757 C CA . ARG A 1 98 ? 5.634 -0.884 -12.008 1.00 88.62 98 ARG A CA 1
ATOM 758 C C . ARG A 1 98 ? 4.215 -1.429 -11.863 1.00 88.62 98 ARG A C 1
ATOM 760 O O . ARG A 1 98 ? 3.279 -0.817 -12.365 1.00 88.62 98 ARG A O 1
ATOM 767 N N . ARG A 1 99 ? 4.045 -2.557 -11.165 1.00 89.19 99 ARG A N 1
ATOM 768 C CA . ARG A 1 99 ? 2.737 -3.198 -10.963 1.00 89.19 99 ARG A CA 1
ATOM 769 C C . ARG A 1 99 ? 2.520 -3.544 -9.496 1.00 89.19 99 ARG A C 1
ATOM 771 O O . ARG A 1 99 ? 3.376 -4.176 -8.874 1.00 89.19 99 ARG A O 1
ATOM 778 N N . LEU A 1 100 ? 1.373 -3.141 -8.961 1.00 90.69 100 LEU A N 1
ATOM 779 C CA . LEU A 1 100 ? 0.974 -3.341 -7.572 1.00 90.69 100 LEU A CA 1
ATOM 780 C C . LEU A 1 100 ? -0.404 -4.001 -7.532 1.00 90.69 100 LEU A C 1
ATOM 782 O O . LEU A 1 100 ? -1.358 -3.483 -8.100 1.00 90.69 100 LEU A O 1
ATOM 786 N N . ARG A 1 101 ? -0.533 -5.121 -6.831 1.00 89.69 101 ARG A N 1
ATOM 787 C CA . ARG A 1 101 ? -1.829 -5.706 -6.488 1.00 89.69 101 ARG A CA 1
ATOM 788 C C . ARG A 1 101 ? -2.243 -5.188 -5.119 1.00 89.69 101 ARG A C 1
ATOM 790 O O . ARG A 1 101 ? -1.424 -5.171 -4.204 1.00 89.69 101 ARG A O 1
ATOM 797 N N . VAL A 1 102 ? -3.486 -4.740 -4.978 1.00 88.06 102 VAL A N 1
ATOM 798 C CA . VAL A 1 102 ? -3.994 -4.245 -3.695 1.00 88.06 102 VAL A CA 1
ATOM 799 C C . VAL A 1 102 ? -5.275 -4.989 -3.366 1.00 88.06 102 VAL A C 1
ATOM 801 O O . VAL A 1 102 ? -6.294 -4.791 -4.014 1.00 88.06 102 VAL A O 1
ATOM 804 N N . ASP A 1 103 ? -5.209 -5.811 -2.326 1.00 85.50 103 ASP A N 1
ATOM 805 C CA . ASP A 1 103 ? -6.335 -6.501 -1.710 1.00 85.50 103 ASP A CA 1
ATOM 806 C C . ASP A 1 103 ? -6.664 -5.779 -0.385 1.00 85.50 103 ASP A C 1
ATOM 808 O O . ASP A 1 103 ? -6.249 -6.209 0.698 1.00 85.50 103 ASP A O 1
ATOM 812 N N . PRO A 1 104 ? -7.331 -4.606 -0.434 1.00 75.44 104 PRO A N 1
ATOM 813 C CA . PRO A 1 104 ? -7.505 -3.762 0.739 1.00 75.44 104 PRO A CA 1
ATOM 814 C C . PRO A 1 104 ? -8.414 -4.448 1.775 1.00 75.44 104 PRO A C 1
ATOM 816 O O . PRO A 1 104 ? -9.396 -5.102 1.410 1.00 75.44 104 PRO A O 1
ATOM 819 N N . PRO A 1 105 ? -8.185 -4.242 3.085 1.00 72.69 105 PRO A N 1
ATOM 820 C CA . PRO A 1 105 ? -9.100 -4.731 4.104 1.00 72.69 105 PRO A CA 1
ATOM 821 C C . PRO A 1 105 ? -10.505 -4.153 3.885 1.00 72.69 105 PRO A C 1
ATOM 823 O O . PRO A 1 105 ? -10.669 -3.008 3.458 1.00 72.69 105 PRO A O 1
ATOM 826 N N . ALA A 1 106 ? -11.538 -4.926 4.234 1.00 71.12 106 ALA A N 1
ATOM 827 C CA . ALA A 1 106 ? -12.942 -4.580 3.977 1.00 71.12 106 ALA A CA 1
ATOM 828 C C . ALA A 1 106 ? -13.364 -3.190 4.505 1.00 71.12 106 ALA A C 1
ATOM 830 O O . ALA A 1 106 ? -14.298 -2.586 3.971 1.00 71.12 106 ALA A O 1
ATOM 831 N N . SER A 1 107 ? -12.658 -2.664 5.513 1.00 68.94 107 SER A N 1
ATOM 832 C CA . SER A 1 107 ? -12.858 -1.338 6.108 1.00 68.94 107 SER A CA 1
ATOM 833 C C . SER A 1 107 ? -12.437 -0.156 5.223 1.00 68.94 107 SER A C 1
ATOM 835 O O . SER A 1 107 ? -12.871 0.966 5.481 1.00 68.94 107 SER A O 1
ATOM 837 N N . SER A 1 108 ? -11.586 -0.365 4.216 1.00 72.19 108 SER A N 1
ATOM 838 C CA . SER A 1 108 ? -11.014 0.720 3.411 1.00 72.19 108 SER A CA 1
ATOM 839 C C . SER A 1 108 ? -11.981 1.190 2.320 1.00 72.19 108 SER A C 1
ATOM 841 O O . SER A 1 108 ? -12.459 0.396 1.517 1.00 72.19 108 SER A O 1
ATOM 843 N N . ARG A 1 109 ? -12.273 2.490 2.288 1.00 75.06 109 ARG A N 1
ATOM 844 C CA . ARG A 1 109 ? -13.188 3.185 1.372 1.00 75.06 109 ARG A CA 1
ATOM 845 C C . ARG A 1 109 ? -12.487 4.038 0.316 1.00 75.06 109 ARG A C 1
ATOM 847 O O . ARG A 1 109 ? -13.131 4.406 -0.659 1.00 75.06 109 ARG A O 1
ATOM 854 N N . ALA A 1 110 ? -11.209 4.352 0.500 1.00 82.44 110 ALA A N 1
ATOM 855 C CA . ALA A 1 110 ? -10.421 5.131 -0.451 1.00 82.44 110 ALA A CA 1
ATOM 856 C C . ALA A 1 110 ? -8.990 4.593 -0.519 1.00 82.44 110 ALA A C 1
ATOM 858 O O . ALA A 1 110 ? -8.435 4.204 0.512 1.00 82.44 110 ALA A O 1
ATOM 859 N N . ILE A 1 111 ? -8.408 4.580 -1.719 1.00 87.06 111 ILE A N 1
ATOM 860 C CA . ILE A 1 111 ? -7.020 4.175 -1.954 1.00 87.06 111 ILE A CA 1
ATOM 861 C C . ILE A 1 111 ? -6.318 5.316 -2.685 1.00 87.06 111 ILE A C 1
ATOM 863 O O . ILE A 1 111 ? -6.827 5.833 -3.676 1.00 87.06 111 ILE A O 1
ATOM 867 N N . ARG A 1 112 ? -5.150 5.713 -2.193 1.00 89.88 112 ARG A N 1
ATOM 868 C CA . ARG A 1 112 ? -4.285 6.728 -2.794 1.00 89.88 112 ARG A CA 1
ATOM 869 C C . ARG A 1 112 ? -2.920 6.102 -3.038 1.00 89.88 112 ARG A C 1
ATOM 871 O O . ARG A 1 112 ? -2.378 5.524 -2.106 1.00 89.88 112 ARG A O 1
ATOM 878 N N . ILE A 1 113 ? -2.385 6.196 -4.252 1.00 90.00 113 ILE A N 1
ATOM 879 C CA . ILE A 1 113 ? -1.075 5.642 -4.624 1.00 90.00 113 ILE A CA 1
ATOM 880 C C . ILE A 1 113 ? -0.228 6.760 -5.234 1.00 90.00 113 ILE A C 1
ATOM 882 O O . ILE A 1 113 ? -0.594 7.276 -6.286 1.00 90.00 113 ILE A O 1
ATOM 886 N N . ASP A 1 114 ? 0.870 7.145 -4.574 1.00 87.31 114 ASP A N 1
ATOM 887 C CA . ASP A 1 114 ? 1.814 8.193 -5.017 1.00 87.31 114 ASP A CA 1
ATOM 888 C C . ASP A 1 114 ? 1.116 9.430 -5.615 1.00 87.31 114 ASP A C 1
ATOM 890 O O . ASP A 1 114 ? 1.362 9.806 -6.757 1.00 87.31 114 ASP A O 1
ATOM 894 N N . GLU A 1 115 ? 0.189 10.025 -4.860 1.00 84.06 115 GLU A N 1
ATOM 895 C CA . GLU A 1 115 ? -0.663 11.171 -5.243 1.00 84.06 115 GLU A CA 1
ATOM 896 C C . GLU A 1 115 ? -1.869 10.869 -6.151 1.00 84.06 115 GLU A C 1
ATOM 898 O O . GLU A 1 115 ? -2.801 11.672 -6.211 1.00 84.06 115 GLU A O 1
ATOM 903 N N . THR A 1 116 ? -1.942 9.697 -6.782 1.00 85.12 116 THR A N 1
ATOM 904 C CA . THR A 1 116 ? -3.112 9.306 -7.585 1.00 85.12 116 THR A CA 1
ATOM 905 C C . THR A 1 116 ? -4.218 8.749 -6.689 1.00 85.12 116 THR A C 1
ATOM 907 O O . THR A 1 116 ? -4.007 7.791 -5.943 1.00 85.12 116 THR A O 1
ATOM 910 N N . VAL A 1 117 ? -5.414 9.341 -6.743 1.00 85.00 117 VAL A N 1
ATOM 911 C CA . VAL A 1 117 ? -6.562 8.925 -5.922 1.00 85.00 117 VAL A CA 1
ATOM 912 C C . VAL A 1 117 ? -7.470 7.991 -6.714 1.00 85.00 117 VAL A C 1
ATOM 914 O O . VAL A 1 117 ? -8.008 8.363 -7.753 1.00 85.00 117 VAL A O 1
ATOM 917 N N . PHE A 1 118 ? -7.711 6.802 -6.167 1.00 81.88 118 PHE A N 1
ATOM 918 C CA . PHE A 1 118 ? -8.656 5.827 -6.690 1.00 81.88 118 PHE A CA 1
ATOM 919 C C . PHE A 1 118 ? -9.872 5.749 -5.765 1.00 81.88 118 PHE A C 1
ATOM 921 O O . PHE A 1 118 ? -9.786 5.363 -4.593 1.00 81.88 118 PHE A O 1
ATOM 928 N N . SER A 1 119 ? -11.035 6.118 -6.299 1.00 67.06 119 SER A N 1
ATOM 929 C CA . SER A 1 119 ? -12.310 5.854 -5.626 1.00 67.06 119 SER A CA 1
ATOM 930 C C . SER A 1 119 ? -12.554 4.345 -5.607 1.00 67.06 119 SER A C 1
ATOM 932 O O . SER A 1 119 ? -12.217 3.670 -6.576 1.00 67.06 119 SER A O 1
ATOM 934 N N . ARG A 1 120 ? -13.116 3.800 -4.517 1.00 61.47 120 ARG A N 1
ATOM 935 C CA . ARG A 1 120 ? -13.353 2.354 -4.367 1.00 61.47 120 ARG A CA 1
ATOM 936 C C . ARG A 1 120 ? -14.341 1.858 -5.425 1.00 61.47 120 ARG A C 1
ATOM 938 O O . ARG A 1 120 ? -15.545 1.835 -5.198 1.00 61.47 120 ARG A O 1
ATOM 945 N N . GLN A 1 121 ? -13.817 1.453 -6.571 1.00 55.53 121 GLN A N 1
ATOM 946 C CA . GLN A 1 121 ? -14.533 0.673 -7.561 1.00 55.53 121 GLN A CA 1
ATOM 947 C C . GLN A 1 121 ? -14.296 -0.798 -7.220 1.00 55.53 121 GLN A C 1
ATOM 949 O O . GLN A 1 121 ? -13.161 -1.240 -7.060 1.00 55.53 121 GLN A O 1
ATOM 954 N N . THR A 1 122 ? -15.382 -1.538 -7.021 1.00 53.03 122 THR A N 1
ATOM 955 C CA . THR A 1 122 ? -15.456 -2.913 -6.499 1.00 53.03 122 THR A CA 1
ATOM 956 C C . THR A 1 122 ? -14.862 -3.991 -7.421 1.00 53.03 122 THR A C 1
ATOM 958 O O . THR A 1 122 ? -15.299 -5.134 -7.369 1.00 53.03 122 THR A O 1
ATOM 9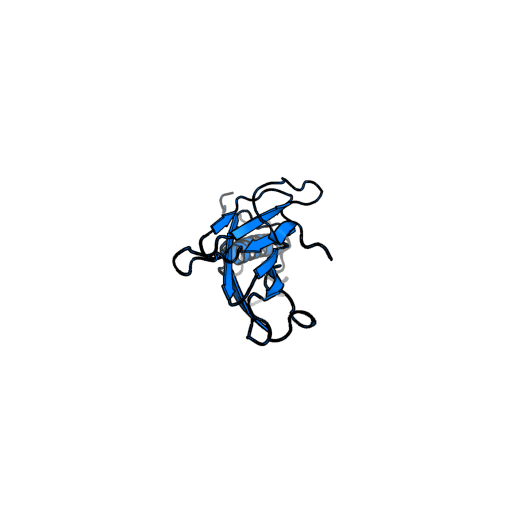61 N N . GLY A 1 123 ? -13.872 -3.660 -8.253 1.00 56.78 123 GLY A N 1
ATOM 962 C CA . GLY A 1 123 ? -13.303 -4.589 -9.233 1.00 56.78 123 GLY A CA 1
ATOM 963 C C . GLY A 1 123 ? -11.858 -4.329 -9.662 1.00 56.78 123 GLY A C 1
ATOM 964 O O . GLY A 1 123 ? -11.380 -5.053 -10.528 1.00 56.78 123 GLY A O 1
ATOM 965 N N . ALA A 1 124 ? -11.163 -3.322 -9.114 1.00 58.97 124 ALA A N 1
ATOM 966 C CA . ALA A 1 124 ? -9.743 -3.129 -9.422 1.00 58.97 124 ALA A CA 1
ATOM 967 C C . ALA A 1 124 ? -8.918 -4.196 -8.689 1.00 58.97 124 ALA A C 1
ATOM 969 O O . ALA A 1 124 ? -8.889 -4.208 -7.458 1.00 58.97 124 ALA A O 1
ATOM 970 N N . ILE A 1 125 ? -8.281 -5.094 -9.442 1.00 70.00 125 ILE A N 1
ATOM 971 C CA . ILE A 1 125 ? -7.477 -6.208 -8.904 1.00 70.00 125 ILE A CA 1
ATOM 972 C C . ILE A 1 125 ? -5.997 -5.809 -8.857 1.00 70.00 125 ILE A C 1
ATOM 974 O O . ILE A 1 125 ? -5.239 -6.257 -7.995 1.00 70.00 125 ILE A O 1
ATOM 978 N N . SER A 1 126 ? -5.568 -4.930 -9.759 1.00 83.81 126 SER A N 1
ATOM 979 C CA . SER A 1 126 ? -4.186 -4.471 -9.850 1.00 83.81 126 SER A CA 1
ATOM 980 C C . SER A 1 126 ? -4.108 -3.018 -10.307 1.00 83.81 126 SER A C 1
ATOM 982 O O . SER A 1 126 ? -5.060 -2.449 -10.836 1.00 83.81 126 SER A O 1
ATOM 984 N N . TYR A 1 127 ? -2.964 -2.399 -10.049 1.00 87.38 127 TYR A N 1
ATOM 985 C CA . TYR A 1 127 ? -2.631 -1.037 -10.429 1.00 87.38 127 TYR A CA 1
ATOM 986 C C . TYR A 1 127 ? -1.313 -1.065 -11.194 1.00 87.38 127 TYR A C 1
ATOM 988 O O . TYR A 1 127 ? -0.366 -1.754 -10.796 1.00 87.38 127 TYR A O 1
ATOM 996 N N . CYS A 1 128 ? -1.253 -0.319 -12.289 1.00 87.69 128 CYS A N 1
ATOM 997 C CA . CYS A 1 128 ? -0.101 -0.238 -13.175 1.00 87.69 128 CYS A CA 1
ATOM 998 C C . CYS A 1 128 ? 0.412 1.197 -13.245 1.00 87.69 128 CYS A C 1
ATOM 1000 O O . CYS A 1 128 ? -0.365 2.150 -13.192 1.00 87.69 128 CYS A O 1
ATOM 1002 N N . ARG A 1 129 ? 1.725 1.349 -13.377 1.00 86.00 129 ARG A N 1
ATOM 1003 C CA . ARG A 1 129 ? 2.376 2.630 -13.624 1.00 86.00 129 ARG A CA 1
ATOM 1004 C C . ARG A 1 129 ? 3.009 2.596 -15.005 1.00 86.00 129 ARG A C 1
ATOM 1006 O O . ARG A 1 129 ? 3.898 1.779 -15.258 1.00 86.00 129 ARG A O 1
ATOM 1013 N N . GLU A 1 130 ? 2.579 3.500 -15.877 1.00 75.00 130 GLU A N 1
ATOM 1014 C CA . GLU A 1 130 ? 3.198 3.641 -17.191 1.00 75.00 130 GLU A CA 1
ATOM 1015 C C . GLU A 1 130 ? 4.502 4.438 -17.072 1.00 75.00 130 GLU A C 1
ATOM 1017 O O . GLU A 1 130 ? 4.577 5.477 -16.405 1.00 75.00 130 GLU A O 1
ATOM 1022 N N . ILE A 1 131 ? 5.562 3.918 -17.691 1.00 66.56 131 ILE A N 1
ATOM 1023 C CA . ILE A 1 131 ? 6.853 4.596 -17.751 1.00 66.56 131 ILE A CA 1
ATOM 1024 C C . ILE A 1 131 ? 6.773 5.556 -18.931 1.00 66.56 131 ILE A C 1
ATOM 1026 O O . ILE A 1 131 ? 6.913 5.150 -20.082 1.00 66.56 131 ILE A O 1
ATOM 1030 N N . SER A 1 132 ? 6.534 6.833 -18.650 1.00 58.00 132 SER A N 1
ATOM 1031 C CA . SER A 1 132 ? 6.627 7.856 -19.684 1.00 58.00 132 SER A CA 1
ATOM 1032 C C . SER A 1 132 ? 8.044 7.907 -20.251 1.00 58.00 132 SER A C 1
ATOM 1034 O O . SER A 1 132 ? 9.027 7.922 -19.505 1.00 58.00 132 SER A O 1
ATOM 1036 N N . ALA A 1 133 ? 8.153 7.957 -21.579 1.00 51.16 133 ALA A N 1
ATOM 1037 C CA . ALA A 1 133 ? 9.422 8.203 -22.259 1.00 51.16 133 ALA A CA 1
ATOM 1038 C C . ALA A 1 133 ? 9.974 9.612 -21.959 1.00 51.16 133 ALA A C 1
ATOM 1040 O O . ALA A 1 133 ? 11.170 9.860 -22.128 1.00 51.16 133 ALA A O 1
ATOM 1041 N N . ASP A 1 134 ? 9.123 10.532 -21.490 1.00 52.81 134 ASP A N 1
ATOM 1042 C CA . ASP A 1 134 ? 9.516 11.870 -21.069 1.00 52.81 134 ASP A CA 1
ATOM 1043 C C . ASP A 1 134 ? 9.806 11.905 -19.559 1.00 52.81 134 ASP A C 1
ATOM 1045 O O . ASP A 1 134 ? 8.910 11.775 -18.726 1.00 52.81 134 ASP A O 1
ATOM 1049 N N . ARG A 1 135 ? 11.071 12.164 -19.196 1.00 51.16 135 ARG A N 1
ATOM 1050 C CA . ARG A 1 135 ? 11.527 12.329 -17.801 1.00 51.16 135 ARG A CA 1
ATOM 1051 C C . ARG A 1 135 ? 10.826 13.470 -17.050 1.00 51.16 135 ARG A C 1
ATOM 1053 O O . ARG A 1 135 ? 10.996 13.568 -15.837 1.00 51.16 135 ARG A O 1
ATOM 1060 N N . ARG A 1 136 ? 10.108 14.361 -17.746 1.00 46.75 136 ARG A N 1
ATOM 1061 C CA . ARG A 1 136 ? 9.340 15.460 -17.136 1.00 46.75 136 ARG A CA 1
ATOM 1062 C C . ARG A 1 136 ? 7.901 15.086 -16.804 1.00 46.75 136 ARG A C 1
ATOM 1064 O O . ARG A 1 136 ? 7.271 15.814 -16.040 1.00 46.75 136 ARG A O 1
ATOM 1071 N N . SER A 1 137 ? 7.374 13.995 -17.357 1.00 55.22 137 SER A N 1
ATOM 1072 C CA . SER A 1 137 ? 6.027 13.548 -17.028 1.00 55.22 137 SER A CA 1
ATOM 1073 C C . SER A 1 137 ? 6.086 12.690 -15.766 1.00 55.22 137 SER A C 1
ATOM 1075 O O . SER A 1 137 ? 6.871 11.748 -15.654 1.00 55.22 137 SER A O 1
ATOM 1077 N N . LEU A 1 138 ? 5.259 13.043 -14.783 1.00 56.69 138 LEU A N 1
ATOM 1078 C CA . LEU A 1 138 ? 5.055 12.200 -13.614 1.00 56.69 138 LEU A CA 1
ATOM 1079 C C . LEU A 1 138 ? 4.480 10.869 -14.102 1.00 56.69 138 LEU A C 1
ATOM 1081 O O . LEU A 1 138 ? 3.508 10.847 -14.856 1.00 56.69 138 LEU A O 1
ATOM 1085 N N . SER A 1 139 ? 5.109 9.768 -13.704 1.00 67.44 139 SER A N 1
ATOM 1086 C CA . SER A 1 139 ? 4.604 8.429 -13.978 1.00 67.44 139 SER A CA 1
ATOM 1087 C C . SER A 1 139 ? 3.243 8.270 -13.298 1.00 67.44 139 SER A C 1
ATOM 1089 O O . SER A 1 139 ? 3.168 8.295 -12.067 1.00 67.44 139 SER A O 1
ATOM 1091 N N . GLN A 1 140 ? 2.177 8.162 -14.086 1.00 78.50 140 GLN A N 1
ATOM 1092 C CA . GLN A 1 140 ? 0.807 8.112 -13.585 1.00 78.50 140 GLN A CA 1
ATOM 1093 C C . GLN A 1 140 ? 0.395 6.669 -13.280 1.00 78.50 140 GLN A C 1
ATOM 1095 O O . GLN A 1 140 ? 0.791 5.737 -13.984 1.00 78.50 140 GLN A O 1
ATOM 1100 N N . TRP A 1 141 ? -0.392 6.488 -12.218 1.00 85.44 141 TRP A N 1
ATOM 1101 C CA . TRP A 1 141 ? -0.999 5.202 -11.893 1.00 85.44 141 TRP A CA 1
ATOM 1102 C C . TRP A 1 141 ? -2.349 5.035 -12.586 1.00 85.44 141 TRP A C 1
ATOM 1104 O O . TRP A 1 141 ? -3.163 5.958 -12.616 1.00 85.44 141 TRP A O 1
ATOM 1114 N N . PHE A 1 142 ? -2.625 3.816 -13.032 1.00 84.69 142 PHE A N 1
ATOM 1115 C CA . PHE A 1 142 ? -3.908 3.401 -13.583 1.00 84.69 142 PHE A CA 1
ATOM 1116 C C . PHE A 1 142 ? -4.402 2.151 -12.851 1.00 84.69 142 PHE A C 1
ATOM 1118 O O . PHE A 1 142 ? -3.607 1.362 -12.337 1.00 84.69 142 PHE A O 1
ATOM 1125 N N . ALA A 1 143 ? -5.721 1.986 -12.781 1.00 83.44 143 ALA A N 1
ATOM 1126 C CA . ALA A 1 143 ? -6.356 0.809 -12.198 1.00 83.44 143 ALA A CA 1
ATOM 1127 C C . ALA A 1 143 ? -6.702 -0.198 -13.302 1.00 83.44 143 ALA A C 1
ATOM 1129 O O . ALA A 1 143 ? -7.290 0.181 -14.313 1.00 83.44 143 ALA A O 1
ATOM 1130 N N . CYS A 1 144 ? -6.369 -1.466 -13.082 1.00 78.94 144 CYS A N 1
ATOM 1131 C CA . CYS A 1 144 ? -6.724 -2.585 -13.944 1.00 78.94 144 CYS A CA 1
ATOM 1132 C C . CYS A 1 144 ? -7.889 -3.360 -13.305 1.00 78.94 144 CYS A C 1
ATOM 1134 O O . CYS A 1 144 ? -7.801 -3.821 -12.158 1.00 78.94 144 CYS A O 1
ATOM 1136 N N . TYR A 1 145 ? -8.986 -3.494 -14.047 1.00 75.00 145 TYR A N 1
ATOM 1137 C CA . TYR A 1 145 ? -10.202 -4.195 -13.630 1.00 75.00 145 TYR A CA 1
ATOM 1138 C C . TYR A 1 145 ? -10.231 -5.593 -14.270 1.00 75.00 145 TYR A C 1
ATOM 1140 O O . TYR A 1 145 ? -9.803 -5.743 -15.409 1.00 75.00 145 TYR A O 1
ATOM 1148 N N . GLY A 1 146 ? -10.683 -6.623 -13.543 1.00 66.44 146 GLY A N 1
ATOM 1149 C CA . GLY A 1 146 ? -10.807 -7.985 -14.101 1.00 66.44 146 GLY A CA 1
ATOM 1150 C C . GLY A 1 146 ? -11.865 -8.089 -15.212 1.00 66.44 146 GLY A C 1
ATOM 1151 O O . GLY A 1 146 ? -12.746 -7.234 -15.255 1.00 66.44 146 GLY A O 1
ATOM 1152 N N . ASP A 1 147 ? -11.759 -9.122 -16.071 1.00 48.72 147 ASP A N 1
ATOM 1153 C CA . ASP A 1 147 ? -12.574 -9.564 -17.243 1.00 48.72 147 ASP A CA 1
ATOM 1154 C C . ASP A 1 147 ? -13.129 -8.507 -18.221 1.00 48.72 147 ASP A C 1
ATOM 1156 O O . ASP A 1 147 ? -13.645 -8.835 -19.287 1.00 48.72 147 ASP A O 1
ATOM 1160 N N . HIS A 1 148 ? -12.961 -7.232 -17.916 1.00 44.69 148 HIS A N 1
ATOM 1161 C CA . HIS A 1 148 ? -13.107 -6.114 -18.814 1.00 44.69 148 HIS A CA 1
ATOM 1162 C C . HIS A 1 148 ? -11.782 -5.366 -18.801 1.00 44.69 148 HIS A C 1
ATOM 1164 O O . HIS A 1 148 ? -11.577 -4.402 -18.061 1.00 44.69 148 HIS A O 1
ATOM 1170 N N . GLU A 1 149 ? -10.907 -5.805 -19.703 1.00 46.25 149 GLU A N 1
ATOM 1171 C CA . GLU A 1 149 ? -10.103 -4.889 -20.493 1.00 46.25 149 GLU A CA 1
ATOM 1172 C C . GLU A 1 149 ? -11.031 -3.760 -20.973 1.00 46.25 149 GLU A C 1
ATOM 1174 O O . GLU A 1 149 ? -11.652 -3.842 -22.033 1.00 46.25 149 GLU A O 1
ATOM 1179 N N . GLN A 1 150 ? -11.159 -2.669 -20.214 1.00 44.06 150 GLN A N 1
ATOM 1180 C CA . GLN A 1 150 ? -11.368 -1.392 -20.882 1.00 44.06 150 GLN A CA 1
ATOM 1181 C C . GLN A 1 150 ? -10.053 -1.088 -21.590 1.00 44.06 150 GLN A C 1
ATOM 1183 O O . GLN A 1 150 ? -9.156 -0.426 -21.069 1.00 44.06 150 GLN A O 1
ATOM 1188 N N . MET A 1 151 ? -9.955 -1.710 -22.770 1.00 45.62 151 MET A N 1
ATOM 1189 C CA . MET A 1 151 ? -9.157 -1.305 -23.907 1.00 45.62 151 MET A CA 1
ATOM 1190 C C . MET A 1 151 ? -9.173 0.221 -23.928 1.00 45.62 151 MET A C 1
ATOM 1192 O O . MET A 1 151 ? -10.232 0.799 -24.137 1.00 45.62 151 MET A O 1
ATOM 1196 N N . GLU A 1 152 ? -8.039 0.833 -23.582 1.00 45.62 152 GLU A N 1
ATOM 1197 C CA . GLU A 1 152 ? -7.504 2.079 -24.160 1.00 45.62 152 GLU A CA 1
ATOM 1198 C C . GLU A 1 152 ? -6.506 2.810 -23.246 1.00 45.62 152 GLU A C 1
ATOM 1200 O O . GLU A 1 152 ? -5.765 3.639 -23.764 1.00 45.62 152 GLU A O 1
ATOM 1205 N N . SER A 1 153 ? -6.397 2.529 -21.936 1.00 52.31 153 SER A N 1
ATOM 1206 C CA . SER A 1 153 ? -5.673 3.474 -21.052 1.00 52.31 153 SER A CA 1
ATOM 1207 C C . SER A 1 153 ? -4.367 3.026 -20.376 1.00 52.31 153 SER A C 1
ATOM 1209 O O . SER A 1 153 ? -3.706 3.888 -19.811 1.00 52.31 153 SER A O 1
ATOM 1211 N N . CYS A 1 154 ? -3.958 1.749 -20.374 1.00 55.00 154 CYS A N 1
ATOM 1212 C CA . CYS A 1 154 ? -2.661 1.359 -19.779 1.00 55.00 154 CYS A CA 1
ATOM 1213 C C . CYS A 1 154 ? -2.106 0.079 -20.421 1.00 55.00 154 CYS A C 1
ATOM 1215 O O . CYS A 1 154 ? -2.628 -1.012 -20.188 1.00 55.00 154 CYS A O 1
ATOM 1217 N N . SER A 1 155 ? -1.009 0.202 -21.176 1.00 62.97 155 SER A N 1
ATOM 1218 C CA . SER A 1 155 ? -0.301 -0.918 -21.825 1.00 62.97 155 SER A CA 1
ATOM 1219 C C . SER A 1 155 ? 0.155 -2.016 -20.848 1.00 62.97 155 SER A C 1
ATOM 1221 O O . SER A 1 155 ? 0.271 -3.180 -21.217 1.00 62.97 155 SER A O 1
ATOM 1223 N N . CYS A 1 156 ? 0.365 -1.677 -19.572 1.00 65.44 156 CYS A N 1
ATOM 1224 C CA . CYS A 1 156 ? 0.773 -2.629 -18.535 1.00 65.44 156 CYS A CA 1
ATOM 1225 C C . CYS A 1 156 ? -0.375 -3.347 -17.800 1.00 65.44 156 CYS A C 1
ATOM 1227 O O . CYS A 1 156 ? -0.087 -4.143 -16.905 1.00 65.44 156 CYS A O 1
ATOM 1229 N N . CYS A 1 157 ? -1.646 -3.117 -18.158 1.00 65.25 157 CYS A N 1
ATOM 1230 C CA . CYS A 1 157 ? -2.756 -3.960 -17.683 1.00 65.25 157 CYS A CA 1
ATOM 1231 C C . CYS A 1 157 ? -2.938 -5.241 -18.516 1.00 65.25 157 CYS A C 1
ATOM 1233 O O . CYS A 1 157 ? -3.540 -6.182 -18.018 1.00 65.25 157 CYS A O 1
ATOM 1235 N N . THR A 1 158 ? -2.425 -5.280 -19.751 1.00 61.59 158 THR A N 1
ATOM 1236 C CA . THR A 1 158 ? -2.579 -6.401 -20.701 1.00 61.59 158 THR A CA 1
ATOM 1237 C C . THR A 1 158 ? -1.364 -7.333 -20.748 1.00 61.59 158 THR A C 1
ATOM 1239 O O . THR A 1 158 ? -1.362 -8.310 -21.490 1.00 61.59 158 THR A O 1
ATOM 1242 N N . GLU A 1 159 ? -0.302 -7.039 -19.987 1.00 54.25 159 GLU A N 1
ATOM 1243 C CA . GLU A 1 159 ? 0.856 -7.933 -19.828 1.00 54.25 159 GLU A CA 1
ATOM 1244 C C . GLU A 1 159 ? 0.494 -9.083 -18.859 1.00 54.25 159 GLU A C 1
ATOM 1246 O O . GLU A 1 159 ? 0.975 -9.139 -17.721 1.00 54.25 159 GLU A O 1
ATOM 1251 N N . ASP A 1 160 ? -0.393 -9.975 -19.307 1.00 43.78 160 ASP A N 1
ATOM 1252 C CA . ASP A 1 160 ? -0.580 -11.316 -18.748 1.00 43.78 160 ASP A CA 1
ATOM 1253 C C . ASP A 1 160 ? 0.286 -12.310 -19.538 1.00 43.78 160 ASP A C 1
ATOM 1255 O O . ASP A 1 160 ? -0.048 -12.723 -20.650 1.00 43.78 160 ASP A O 1
ATOM 1259 N N . ALA A 1 161 ? 1.424 -12.674 -18.944 1.00 37.16 161 ALA A N 1
ATOM 1260 C CA . ALA A 1 161 ? 2.168 -13.907 -19.200 1.00 37.16 161 ALA A CA 1
ATOM 1261 C C . ALA A 1 161 ? 2.844 -14.359 -17.899 1.00 37.16 161 ALA A C 1
ATOM 1263 O O . ALA A 1 161 ? 3.490 -13.506 -17.243 1.00 37.16 161 ALA A O 1
#

Sequence (161 aa):
SFCKLREIPGKPHWWWDTKSQMDGGVLDDAEMRDFWKLCTKKAKDNETSTKTMTCYDLSTCGSVFGAHPVQAQTIGQATSVTVTKTGSSLEITTYNIRRLRVDPPASSRAIRIDETVFSRQTGAISYCREISADRRSLSQWFACYGDHEQMESCSCCTEDA

pLDDT: mean 72.96, std 16.66, range [37.16, 95.38]

Secondary structure (DSSP, 8-state):
--------TT----SS--SS-----GGGSHHHHHHHHHHHHHHHHHS-EEEEEEES-GGG---BTTEEEEEESSTTS-EEEEEEEETTEEEEEEESEEEEEE---TT--EEEETTEEEE--TTEEEEEE---SSTTS---EEEEESS---TTS-GGGS---